Protein AF-A0A823XH02-F1 (afdb_monomer_lite)

Structure (mmCIF, N/CA/C/O backbone):
data_AF-A0A823XH02-F1
#
_entry.id   AF-A0A823XH02-F1
#
loop_
_atom_site.group_PDB
_atom_site.id
_atom_site.type_symbol
_atom_site.label_atom_id
_atom_site.label_alt_id
_atom_site.label_comp_id
_atom_site.label_asym_id
_atom_site.label_entity_id
_atom_site.label_seq_id
_atom_site.pdbx_PDB_ins_code
_atom_site.Cartn_x
_atom_site.Cartn_y
_atom_site.Cartn_z
_atom_site.occupancy
_atom_site.B_iso_or_equiv
_atom_site.auth_seq_id
_atom_site.auth_comp_id
_atom_site.auth_asym_id
_atom_site.auth_atom_id
_atom_site.pdbx_PDB_model_num
ATOM 1 N N . MET A 1 1 ? -14.300 -4.531 23.108 1.00 64.19 1 MET A N 1
ATOM 2 C CA . MET A 1 1 ? -14.793 -3.734 21.971 1.00 64.19 1 MET A CA 1
ATOM 3 C C . MET A 1 1 ? -16.308 -3.730 22.010 1.00 64.19 1 MET A C 1
ATOM 5 O O . MET A 1 1 ? -16.900 -4.798 22.133 1.00 64.19 1 MET A O 1
ATOM 9 N N . ASN A 1 2 ? -16.928 -2.555 21.998 1.00 92.38 2 ASN A N 1
ATOM 10 C CA . ASN A 1 2 ? -18.384 -2.408 22.010 1.00 92.38 2 ASN A CA 1
ATOM 11 C C . ASN A 1 2 ? -18.955 -2.700 20.603 1.00 92.38 2 ASN A C 1
ATOM 13 O O . ASN A 1 2 ? -18.366 -2.249 19.621 1.00 92.38 2 ASN A O 1
ATOM 17 N N . PRO A 1 3 ? -20.103 -3.392 20.464 1.00 88.25 3 PRO A N 1
ATOM 18 C CA . PRO A 1 3 ? -20.751 -3.613 19.168 1.00 88.25 3 PRO A CA 1
ATOM 19 C C . PRO A 1 3 ? -20.941 -2.345 18.320 1.00 88.25 3 PRO A C 1
ATOM 21 O O . PRO A 1 3 ? -20.774 -2.394 17.105 1.00 88.25 3 PRO A O 1
ATOM 24 N N . LYS A 1 4 ? -21.232 -1.193 18.940 1.00 91.25 4 LYS A N 1
ATOM 25 C CA . LYS A 1 4 ? -21.355 0.089 18.223 1.00 91.25 4 LYS A CA 1
ATOM 26 C C . LYS A 1 4 ? -20.025 0.574 17.644 1.00 91.25 4 LYS A C 1
ATOM 28 O O . LYS A 1 4 ? -20.008 1.101 16.538 1.00 91.25 4 LYS A O 1
ATOM 33 N N . GLU A 1 5 ? -18.927 0.375 18.369 1.00 89.62 5 GLU A N 1
ATOM 34 C CA . GLU A 1 5 ? -17.580 0.723 17.895 1.00 89.62 5 GLU A CA 1
ATOM 35 C C . GLU A 1 5 ? -17.178 -0.167 16.720 1.00 89.62 5 GLU A C 1
ATOM 37 O O . GLU A 1 5 ? -16.635 0.323 15.736 1.00 89.62 5 GLU A O 1
ATOM 42 N N . LEU A 1 6 ? -17.507 -1.461 16.788 1.00 86.00 6 LEU A N 1
ATOM 43 C CA . LEU A 1 6 ? -17.249 -2.402 15.700 1.00 86.00 6 LEU A CA 1
ATOM 44 C C . LEU A 1 6 ? -18.032 -2.034 14.435 1.00 86.00 6 LEU A C 1
ATOM 46 O O . LEU A 1 6 ? -17.464 -2.002 13.349 1.00 86.00 6 LEU A O 1
ATOM 50 N N . ILE A 1 7 ? -19.320 -1.712 14.574 1.00 88.38 7 ILE A N 1
ATOM 51 C CA . ILE A 1 7 ? -20.160 -1.286 13.446 1.00 88.38 7 ILE A CA 1
ATOM 52 C C . ILE A 1 7 ? -19.631 0.016 12.832 1.00 88.38 7 ILE A C 1
ATOM 54 O O . ILE A 1 7 ? -19.593 0.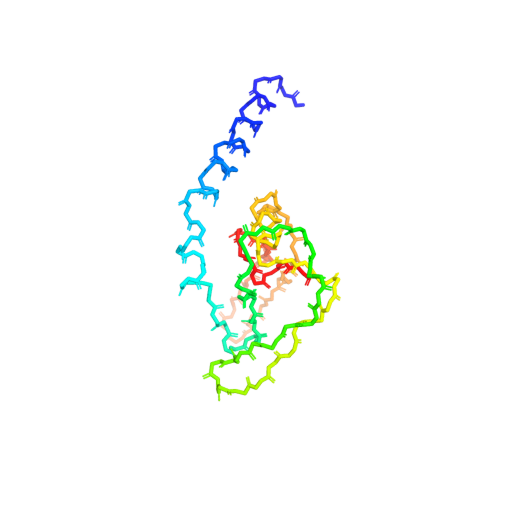131 11.609 1.00 88.38 7 ILE A O 1
ATOM 58 N N . SER A 1 8 ? -19.190 0.970 13.658 1.00 86.69 8 SER A N 1
ATOM 59 C CA . SER A 1 8 ? -18.592 2.218 13.169 1.00 86.69 8 SER A CA 1
ATOM 60 C C . SER A 1 8 ? -17.319 1.952 12.369 1.00 86.69 8 SER A C 1
ATOM 62 O O . SER A 1 8 ? -17.203 2.441 11.254 1.00 86.69 8 SER A O 1
ATOM 64 N N . GLN A 1 9 ? -16.412 1.115 12.883 1.00 82.19 9 GLN A N 1
ATOM 65 C CA . GLN A 1 9 ? -15.182 0.765 12.167 1.00 82.19 9 GLN A CA 1
ATOM 66 C C . GLN A 1 9 ? -15.459 0.075 10.829 1.00 82.19 9 GLN A C 1
ATOM 68 O O . GLN A 1 9 ? -14.831 0.400 9.828 1.00 82.19 9 GLN A O 1
ATOM 73 N N . ILE A 1 10 ? -16.415 -0.858 10.789 1.00 84.25 10 ILE A N 1
ATOM 74 C CA . ILE A 1 10 ? -16.791 -1.543 9.544 1.00 84.25 10 ILE A CA 1
ATOM 75 C C . ILE A 1 10 ? -17.353 -0.548 8.523 1.00 84.25 10 ILE A C 1
ATOM 77 O O . ILE A 1 10 ? -17.034 -0.648 7.339 1.00 84.25 10 ILE A O 1
ATOM 81 N N . LYS A 1 11 ? -18.169 0.413 8.969 1.00 84.38 11 LYS A N 1
ATOM 82 C CA . LYS A 1 11 ? -18.717 1.452 8.096 1.00 84.38 11 LYS A CA 1
ATOM 83 C C . LYS A 1 11 ? -17.620 2.373 7.561 1.00 84.38 11 LYS A C 1
ATOM 85 O O . LYS A 1 11 ? -17.572 2.591 6.357 1.00 84.38 11 LYS A O 1
ATOM 90 N N . ASP A 1 12 ? -16.709 2.823 8.421 1.00 80.69 12 ASP A N 1
ATOM 91 C CA . ASP A 1 12 ? -15.565 3.641 8.006 1.00 80.69 12 ASP A CA 1
ATOM 92 C C . ASP A 1 12 ? -14.716 2.900 6.962 1.00 80.69 12 ASP A C 1
ATOM 94 O O . ASP A 1 12 ? -14.318 3.483 5.958 1.00 80.69 12 ASP A O 1
ATOM 98 N N . TYR A 1 13 ? -14.499 1.590 7.130 1.00 76.00 13 TYR A N 1
ATOM 99 C CA . TYR A 1 13 ? -13.800 0.780 6.129 1.00 76.00 13 TYR A CA 1
ATOM 100 C C . TYR A 1 13 ? -14.552 0.662 4.802 1.00 76.00 13 TYR A C 1
ATOM 102 O O . TYR A 1 13 ? -13.913 0.676 3.749 1.00 76.00 13 TYR A O 1
ATOM 110 N N . ALA A 1 14 ? -15.880 0.555 4.830 1.00 75.44 14 ALA A N 1
ATOM 111 C CA . ALA A 1 14 ? -16.692 0.522 3.618 1.00 75.44 14 ALA A CA 1
ATOM 112 C C . ALA A 1 14 ? -16.644 1.867 2.874 1.00 75.44 14 ALA A C 1
ATOM 114 O O . ALA A 1 14 ? -16.376 1.881 1.674 1.00 75.44 14 ALA A O 1
ATOM 115 N N . ASP A 1 15 ? -16.801 2.982 3.589 1.00 71.50 15 ASP A N 1
ATOM 116 C CA . ASP A 1 15 ? -16.758 4.334 3.019 1.00 71.50 15 ASP A CA 1
ATOM 117 C C . ASP A 1 15 ? -15.357 4.651 2.449 1.00 71.50 15 ASP A C 1
ATOM 119 O O . ASP A 1 15 ? -15.227 5.230 1.368 1.00 71.50 15 ASP A O 1
ATOM 123 N N . ILE A 1 16 ? -14.288 4.198 3.119 1.00 70.31 16 ILE A N 1
ATOM 124 C CA . ILE A 1 16 ? -12.907 4.296 2.620 1.00 70.31 16 ILE A CA 1
ATOM 125 C C . ILE A 1 16 ? -12.711 3.454 1.356 1.00 70.31 16 ILE A C 1
ATOM 127 O O . ILE A 1 16 ? -12.044 3.912 0.424 1.00 70.31 16 ILE A O 1
ATOM 131 N N . ALA A 1 17 ? -13.250 2.234 1.306 1.00 68.00 17 ALA A N 1
ATOM 132 C CA . ALA A 1 17 ? -13.139 1.377 0.129 1.00 68.00 17 ALA A CA 1
ATOM 133 C C . ALA A 1 17 ? -13.842 2.003 -1.085 1.00 68.00 17 ALA A C 1
ATOM 135 O O . ALA A 1 17 ? -13.268 2.026 -2.175 1.00 68.00 17 ALA A O 1
ATOM 136 N N . ASP A 1 18 ? -15.028 2.574 -0.872 1.00 64.81 18 ASP A N 1
ATOM 137 C CA . ASP A 1 18 ? -15.832 3.226 -1.908 1.00 64.81 18 ASP A CA 1
ATOM 138 C C . ASP A 1 18 ? -15.147 4.506 -2.427 1.00 64.81 18 ASP A C 1
ATOM 140 O O . ASP A 1 18 ? -14.961 4.686 -3.634 1.00 64.81 18 ASP A O 1
ATOM 144 N N . ALA A 1 19 ? -14.633 5.349 -1.521 1.00 63.47 19 ALA A N 1
ATOM 145 C CA . ALA A 1 19 ? -13.869 6.549 -1.876 1.00 63.47 19 ALA A CA 1
ATOM 146 C C . ALA A 1 19 ? -12.541 6.224 -2.582 1.00 63.47 19 ALA A C 1
ATOM 148 O O . ALA A 1 19 ? -12.157 6.902 -3.541 1.00 63.47 19 ALA A O 1
ATOM 149 N N . SER A 1 20 ? -11.849 5.166 -2.144 1.00 60.03 20 SER A N 1
ATOM 150 C CA . SER A 1 20 ? -10.627 4.686 -2.798 1.00 60.03 20 SER A CA 1
ATOM 151 C C . SER A 1 20 ? -10.926 4.246 -4.227 1.00 60.03 20 SER A C 1
ATOM 153 O O . SER A 1 20 ? -10.170 4.585 -5.129 1.00 60.03 20 SER A O 1
ATOM 155 N N . TYR A 1 21 ? -12.056 3.578 -4.468 1.00 59.66 21 TYR A N 1
ATOM 156 C CA . TYR A 1 21 ? -12.487 3.205 -5.817 1.00 59.66 21 TYR A CA 1
ATOM 157 C C . TYR A 1 21 ? -12.786 4.429 -6.704 1.00 59.66 21 TYR A C 1
ATOM 159 O O . TYR A 1 21 ? -12.465 4.416 -7.893 1.00 59.66 21 TYR A O 1
ATOM 167 N N . ALA A 1 22 ? -13.346 5.501 -6.129 1.00 54.16 22 ALA A N 1
ATOM 168 C CA . ALA A 1 22 ? -13.769 6.704 -6.850 1.00 54.16 22 ALA A CA 1
ATOM 169 C C . ALA A 1 22 ? -12.637 7.707 -7.176 1.00 54.16 22 ALA A C 1
ATOM 171 O O . ALA A 1 22 ? -12.743 8.439 -8.159 1.00 54.16 22 ALA A O 1
ATOM 172 N N . MET A 1 23 ? -11.550 7.757 -6.393 1.00 51.69 23 MET A N 1
ATOM 173 C CA . MET A 1 23 ? -10.475 8.765 -6.534 1.00 51.69 23 MET A CA 1
ATOM 174 C C . MET A 1 23 ? -9.132 8.228 -7.073 1.00 51.69 23 MET A C 1
ATOM 176 O O . MET A 1 23 ? -8.149 8.969 -7.139 1.00 51.69 23 MET A O 1
ATOM 180 N N . LEU A 1 24 ? -9.055 6.966 -7.508 1.00 52.69 24 LEU A N 1
ATOM 181 C CA . LEU A 1 24 ? -7.799 6.326 -7.950 1.00 52.69 24 LEU A CA 1
ATOM 182 C C . LEU A 1 24 ? -7.119 6.969 -9.172 1.00 52.69 24 LEU A C 1
ATOM 184 O O . LEU A 1 24 ? -5.909 6.812 -9.334 1.00 52.69 24 LEU A O 1
ATOM 188 N N . GLN A 1 25 ? -7.848 7.721 -10.004 1.00 46.88 25 GLN A N 1
ATOM 189 C CA . GLN A 1 25 ? -7.232 8.500 -11.088 1.00 46.88 25 GLN A CA 1
ATOM 190 C C . GLN A 1 25 ? -6.285 9.584 -10.543 1.00 46.88 25 GLN A C 1
ATOM 192 O O . GLN A 1 25 ? -5.202 9.772 -11.087 1.00 46.88 25 GLN A O 1
ATOM 197 N N . TYR A 1 26 ? -6.614 10.212 -9.410 1.00 46.84 26 TYR A N 1
ATOM 198 C CA . TYR A 1 26 ? -5.754 11.218 -8.779 1.00 46.84 26 TYR A CA 1
ATOM 199 C C . TYR A 1 26 ? -4.556 10.608 -8.051 1.00 46.84 26 TYR A C 1
ATOM 201 O O . TYR A 1 26 ? -3.509 11.243 -7.983 1.00 46.84 26 TYR A O 1
ATOM 209 N N . VAL A 1 27 ? -4.675 9.371 -7.555 1.00 51.28 27 VAL A N 1
ATOM 210 C CA . VAL A 1 27 ? -3.539 8.597 -7.024 1.00 51.28 27 VAL A CA 1
ATOM 211 C C . VAL A 1 27 ? -2.533 8.324 -8.150 1.00 51.28 27 VAL A C 1
ATOM 213 O O . VAL A 1 27 ? -1.337 8.498 -7.968 1.00 51.28 27 VAL A O 1
ATOM 216 N N . TRP A 1 28 ? -2.989 7.980 -9.354 1.00 49.19 28 TRP A N 1
ATOM 217 C CA . TRP A 1 28 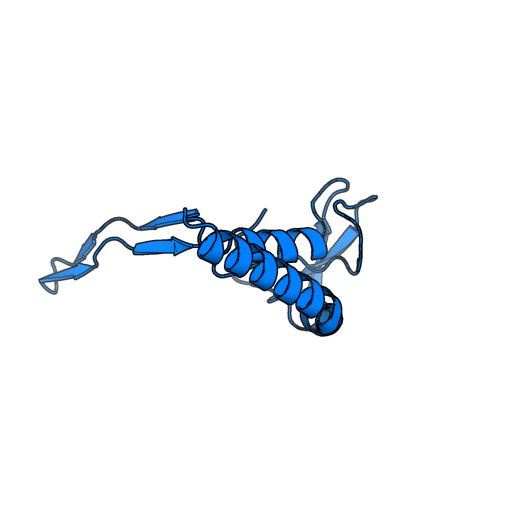? -2.102 7.769 -10.504 1.00 49.19 28 TRP A CA 1
ATOM 218 C C . TRP A 1 28 ? -1.312 9.026 -10.914 1.00 49.19 28 TRP A C 1
ATOM 220 O O . TRP A 1 28 ? -0.141 8.909 -11.274 1.00 49.19 28 TRP A O 1
ATOM 230 N N . GLU A 1 29 ? -1.925 10.211 -10.821 1.00 46.19 29 GLU A N 1
ATOM 231 C CA . GLU A 1 29 ? -1.285 11.494 -11.159 1.00 46.19 29 GLU A CA 1
ATOM 232 C C . GLU A 1 29 ? -0.450 12.092 -10.012 1.00 46.19 29 GLU A C 1
ATOM 234 O O . GLU A 1 29 ? 0.497 12.827 -10.283 1.00 46.19 29 GLU A O 1
ATOM 239 N N . ASN A 1 30 ? -0.767 11.768 -8.749 1.00 42.62 30 ASN A N 1
ATOM 240 C CA . ASN A 1 30 ? -0.184 12.401 -7.555 1.00 42.62 30 ASN A CA 1
ATOM 241 C C . ASN A 1 30 ? 0.493 11.436 -6.567 1.00 42.62 30 ASN A C 1
ATOM 243 O O . ASN A 1 30 ? 0.827 11.871 -5.466 1.00 42.62 30 ASN A O 1
ATOM 247 N N . ILE A 1 31 ? 0.703 10.147 -6.885 1.00 54.22 31 ILE A N 1
ATOM 248 C CA . ILE A 1 31 ? 1.630 9.328 -6.085 1.00 54.22 31 ILE A CA 1
ATOM 249 C C . ILE A 1 31 ? 2.958 10.077 -6.067 1.00 54.22 31 ILE A C 1
ATOM 251 O O . ILE A 1 31 ? 3.605 10.218 -7.107 1.00 54.22 31 ILE A O 1
ATOM 255 N N . GLU A 1 32 ? 3.326 10.564 -4.883 1.00 50.06 32 GLU A N 1
ATOM 256 C CA . GLU A 1 32 ? 4.568 11.279 -4.657 1.00 50.06 32 GLU A CA 1
ATOM 257 C C . GLU A 1 32 ? 5.716 10.403 -5.158 1.00 50.06 32 GLU A C 1
ATOM 259 O O . GLU A 1 32 ? 6.022 9.343 -4.603 1.00 50.06 32 GLU A O 1
ATOM 264 N N . GLN A 1 33 ? 6.337 10.826 -6.258 1.00 53.81 33 GLN A N 1
ATOM 265 C CA . GLN A 1 33 ? 7.679 10.380 -6.579 1.00 53.81 33 GLN A CA 1
ATOM 266 C C . GLN A 1 33 ? 8.593 10.987 -5.513 1.00 53.81 33 GLN A C 1
ATOM 268 O O . GLN A 1 33 ? 9.107 12.091 -5.683 1.00 53.81 33 GLN A O 1
ATOM 273 N N . ASP A 1 34 ? 8.763 10.291 -4.390 1.00 54.69 34 ASP A N 1
ATOM 274 C CA . ASP A 1 34 ? 9.730 10.698 -3.377 1.00 54.69 34 ASP A CA 1
ATOM 275 C C . ASP A 1 34 ? 11.141 10.386 -3.898 1.00 54.69 34 ASP A C 1
ATOM 277 O O . ASP A 1 34 ? 11.674 9.278 -3.762 1.00 54.69 34 ASP A O 1
ATOM 281 N N . GLU A 1 35 ? 11.731 11.396 -4.541 1.00 54.38 35 GLU A N 1
ATOM 282 C CA . GLU A 1 35 ? 13.092 11.389 -5.081 1.00 54.38 35 GLU A CA 1
ATOM 283 C C . GLU A 1 35 ? 14.151 11.106 -4.017 1.00 54.38 35 GLU A C 1
ATOM 285 O O . GLU A 1 35 ? 15.206 10.543 -4.323 1.00 54.38 35 GLU A O 1
ATOM 290 N N . LYS A 1 36 ? 13.889 11.508 -2.769 1.00 51.50 36 LYS A N 1
ATOM 291 C CA . LYS A 1 36 ? 14.853 11.417 -1.674 1.00 51.50 36 LYS A CA 1
ATOM 292 C C . LYS A 1 36 ? 14.945 9.991 -1.141 1.00 51.50 36 LYS A C 1
ATOM 294 O O . LYS A 1 36 ? 16.031 9.566 -0.751 1.00 51.50 36 LYS A O 1
ATOM 299 N N . ASN A 1 37 ? 13.835 9.253 -1.182 1.00 54.84 37 ASN A N 1
ATOM 300 C CA . ASN A 1 37 ? 13.739 7.881 -0.683 1.00 54.84 37 ASN A CA 1
ATOM 301 C C . ASN A 1 37 ? 13.619 6.809 -1.790 1.00 54.84 37 ASN A C 1
ATOM 303 O O . ASN A 1 37 ? 13.465 5.631 -1.473 1.00 54.84 37 ASN A O 1
ATOM 307 N N . ASN A 1 38 ? 13.738 7.175 -3.076 1.00 56.19 38 ASN A N 1
ATOM 308 C CA . ASN A 1 38 ? 13.629 6.267 -4.234 1.00 56.19 38 ASN A CA 1
ATOM 309 C C . ASN A 1 38 ? 12.294 5.502 -4.314 1.00 56.19 38 ASN A C 1
ATOM 311 O O . ASN A 1 38 ? 12.257 4.310 -4.633 1.00 56.19 38 ASN A O 1
ATOM 315 N N . ILE A 1 39 ? 11.182 6.180 -4.041 1.00 56.59 39 ILE A N 1
ATOM 316 C CA . ILE A 1 39 ? 9.869 5.535 -3.991 1.00 56.59 39 ILE A CA 1
ATOM 317 C C . ILE A 1 39 ? 9.146 5.748 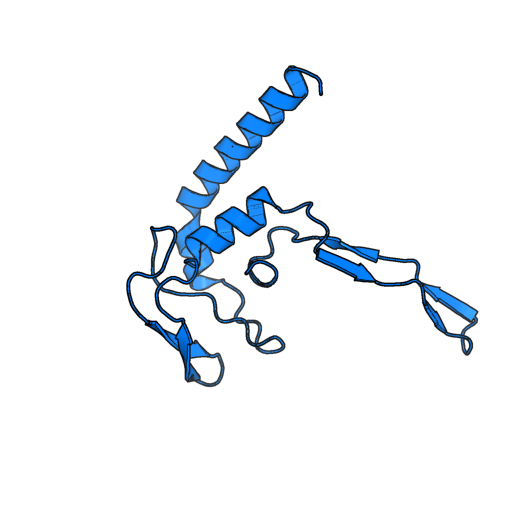-5.323 1.00 56.59 39 ILE A C 1
ATOM 319 O O . ILE A 1 39 ? 8.677 6.837 -5.638 1.00 56.59 39 ILE A O 1
ATOM 323 N N . TYR A 1 40 ? 9.051 4.674 -6.112 1.00 61.19 40 TYR A N 1
ATOM 324 C CA . TYR A 1 40 ? 8.431 4.663 -7.442 1.00 61.19 40 TYR A CA 1
ATOM 325 C C . TYR A 1 40 ? 7.342 3.595 -7.480 1.00 61.19 40 TYR A C 1
ATOM 327 O O . TYR A 1 40 ? 7.603 2.427 -7.765 1.00 61.19 40 TYR A O 1
ATOM 335 N N . LYS A 1 41 ? 6.116 3.973 -7.106 1.00 60.09 41 LYS A N 1
ATOM 336 C CA . LYS A 1 41 ? 5.030 3.000 -6.900 1.00 60.09 41 LYS A CA 1
ATOM 337 C C . LYS A 1 41 ? 3.993 2.949 -8.018 1.00 60.09 41 LYS A C 1
ATOM 339 O O . LYS A 1 41 ? 3.217 2.002 -8.033 1.00 60.09 41 LYS A O 1
ATOM 344 N N . ALA A 1 42 ? 4.009 3.872 -8.981 1.00 60.78 42 ALA A N 1
ATOM 345 C CA . ALA A 1 42 ? 3.004 3.943 -10.044 1.00 60.78 42 ALA A CA 1
ATOM 346 C C . ALA A 1 42 ? 3.186 2.848 -11.117 1.00 60.78 42 ALA A C 1
ATOM 348 O O . ALA A 1 42 ? 4.046 2.950 -11.990 1.00 60.78 42 ALA A O 1
ATOM 349 N N . ASP A 1 43 ? 2.345 1.811 -11.087 1.00 56.66 43 ASP A N 1
ATOM 350 C CA . ASP A 1 43 ? 2.397 0.658 -12.003 1.00 56.66 43 ASP A CA 1
ATOM 351 C C . ASP A 1 43 ? 1.390 0.664 -13.150 1.00 56.66 43 ASP A C 1
ATOM 353 O O . ASP A 1 43 ? 1.390 -0.254 -13.969 1.00 56.66 43 ASP A O 1
ATOM 357 N N . LYS A 1 44 ? 0.588 1.731 -13.263 1.00 62.22 44 LYS A N 1
ATOM 358 C CA . LYS A 1 44 ? -0.471 1.891 -14.277 1.00 62.22 44 LYS A CA 1
ATOM 359 C C . LYS A 1 44 ? -1.524 0.772 -14.252 1.00 62.22 44 LYS A C 1
ATOM 361 O O . LYS A 1 44 ? -2.280 0.634 -15.211 1.00 62.22 44 LYS A O 1
ATOM 366 N N . LEU A 1 45 ? -1.586 -0.014 -13.178 1.00 58.84 45 LEU A N 1
ATOM 367 C CA . LEU A 1 45 ? -2.619 -1.018 -12.974 1.00 58.84 45 LEU A CA 1
ATOM 368 C C . LEU A 1 45 ? -3.689 -0.445 -12.049 1.00 58.84 45 LEU A C 1
ATOM 370 O O . LEU A 1 45 ? -3.390 0.067 -10.974 1.00 58.84 45 LEU A O 1
ATOM 374 N N . THR A 1 46 ? -4.946 -0.539 -12.470 1.00 54.66 46 THR A N 1
ATOM 375 C CA . THR A 1 46 ? -6.104 -0.062 -11.698 1.00 54.66 46 THR A CA 1
ATOM 376 C C . THR A 1 46 ? -6.773 -1.173 -10.889 1.00 54.66 46 THR A C 1
ATOM 378 O O . THR A 1 46 ? -7.756 -0.923 -10.200 1.00 54.66 46 THR A O 1
ATOM 381 N N . PHE A 1 47 ? -6.263 -2.406 -10.978 1.00 55.78 47 PHE A N 1
ATOM 382 C CA . PHE A 1 47 ? -6.833 -3.578 -10.322 1.00 55.78 47 PHE A CA 1
ATOM 383 C C . PHE A 1 47 ? -5.806 -4.706 -10.158 1.00 55.78 47 PHE A C 1
ATOM 385 O O . PHE A 1 47 ? -4.828 -4.803 -10.904 1.00 55.78 47 PHE A O 1
ATOM 392 N N . GLY A 1 48 ? -6.085 -5.601 -9.208 1.00 66.69 48 GLY A N 1
ATOM 393 C CA . GLY A 1 48 ? -5.258 -6.763 -8.885 1.00 66.69 48 GLY A CA 1
ATOM 394 C C . GLY A 1 48 ? -4.377 -6.530 -7.660 1.00 66.69 48 GLY A C 1
ATOM 395 O O . GLY A 1 48 ? -3.947 -5.413 -7.392 1.00 66.69 48 GLY A O 1
ATOM 396 N N . ASP A 1 49 ? -4.121 -7.592 -6.906 1.00 74.06 49 ASP A N 1
ATOM 397 C CA . ASP A 1 49 ? -3.273 -7.595 -5.713 1.00 74.06 49 ASP A CA 1
ATOM 398 C C . ASP A 1 49 ? -1.782 -7.613 -6.075 1.00 74.06 49 ASP A C 1
ATOM 400 O O . ASP A 1 49 ? -0.982 -6.921 -5.446 1.00 74.06 49 ASP A O 1
ATOM 404 N N . LYS A 1 50 ? -1.413 -8.349 -7.133 1.00 83.88 50 LYS A N 1
ATOM 405 C CA . LYS A 1 50 ? -0.021 -8.537 -7.561 1.00 83.88 50 LYS A CA 1
ATOM 406 C C . LYS A 1 50 ? 0.222 -8.269 -9.040 1.00 83.88 50 LYS A C 1
ATOM 408 O O . LYS A 1 50 ? -0.623 -8.524 -9.900 1.00 83.88 50 LYS A O 1
ATOM 413 N N . LEU A 1 51 ? 1.446 -7.844 -9.350 1.00 82.19 51 LEU A N 1
ATOM 414 C CA . LEU A 1 51 ? 1.939 -7.741 -10.721 1.00 82.19 51 LEU A CA 1
ATOM 415 C C . LEU A 1 51 ? 2.004 -9.116 -11.394 1.00 82.19 51 LEU A C 1
ATOM 417 O O . LEU A 1 51 ? 2.659 -10.036 -10.903 1.00 82.19 51 LEU A O 1
ATOM 421 N N . LYS A 1 52 ? 1.383 -9.243 -12.570 1.00 84.25 52 LYS A N 1
ATOM 422 C CA . LYS A 1 52 ? 1.418 -10.477 -13.380 1.00 84.25 52 LYS A CA 1
ATOM 423 C C . LYS A 1 52 ? 2.701 -10.631 -14.202 1.00 84.25 52 LYS A C 1
ATOM 425 O O . LYS A 1 52 ? 3.033 -11.744 -14.613 1.00 84.25 52 LYS A O 1
ATOM 430 N N . GLN A 1 53 ? 3.419 -9.536 -14.410 1.00 83.88 53 GLN A N 1
ATOM 431 C CA . GLN A 1 53 ? 4.668 -9.454 -15.159 1.00 83.88 53 GLN A CA 1
ATOM 432 C C . GLN A 1 53 ? 5.517 -8.300 -14.628 1.00 83.88 53 GLN A C 1
ATOM 434 O O . GLN A 1 53 ? 4.994 -7.425 -13.936 1.00 83.88 53 GLN A O 1
ATOM 439 N N . ASP A 1 54 ? 6.799 -8.300 -14.974 1.00 85.88 54 ASP A N 1
ATOM 440 C CA . ASP A 1 54 ? 7.686 -7.178 -14.695 1.00 85.88 54 ASP A CA 1
ATOM 441 C C . ASP A 1 54 ? 7.199 -5.941 -15.446 1.00 85.88 54 ASP A C 1
ATOM 443 O O . ASP A 1 54 ? 6.748 -6.018 -16.595 1.00 85.88 54 ASP A O 1
ATOM 447 N N . ILE A 1 55 ? 7.308 -4.788 -14.799 1.00 81.00 55 ILE A N 1
ATOM 448 C CA . ILE A 1 55 ? 6.980 -3.508 -15.415 1.00 81.00 55 ILE A CA 1
ATOM 449 C C . ILE A 1 55 ? 8.161 -2.561 -15.296 1.00 81.00 55 ILE A C 1
ATOM 451 O O . ILE A 1 55 ? 8.845 -2.505 -14.273 1.00 81.00 55 ILE A O 1
ATOM 455 N N . VAL A 1 56 ? 8.383 -1.799 -16.361 1.00 81.50 56 VAL A N 1
ATOM 456 C CA . VAL A 1 56 ? 9.411 -0.766 -16.404 1.00 81.50 56 VAL A CA 1
ATO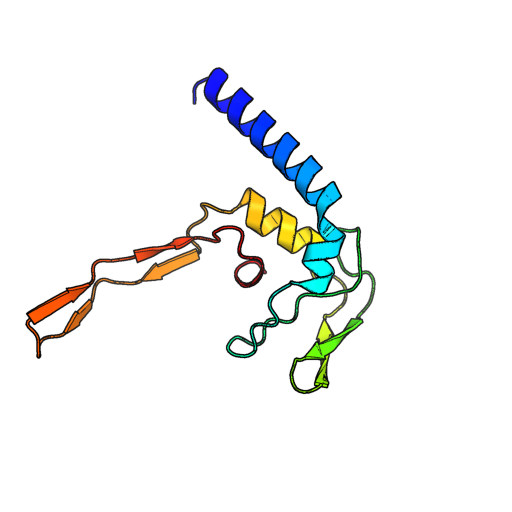M 457 C C . VAL A 1 56 ? 8.751 0.575 -16.127 1.00 81.50 56 VAL A C 1
ATOM 459 O O . VAL A 1 56 ? 7.864 1.021 -16.857 1.00 81.50 56 VAL A O 1
ATOM 462 N N . MET A 1 57 ? 9.195 1.213 -15.057 1.00 74.56 57 MET A N 1
ATOM 463 C CA . MET A 1 57 ? 8.831 2.563 -14.662 1.00 74.56 57 MET A CA 1
ATOM 464 C C . MET A 1 57 ? 9.988 3.504 -14.956 1.00 74.56 57 MET A C 1
ATOM 466 O O . MET A 1 57 ? 11.134 3.074 -15.058 1.00 74.56 57 MET A O 1
ATOM 470 N N . LYS A 1 58 ? 9.700 4.800 -15.043 1.00 71.19 58 LYS A N 1
ATOM 471 C CA . LYS A 1 58 ? 10.742 5.823 -15.004 1.00 71.19 58 LYS A CA 1
ATOM 472 C C . LYS A 1 58 ? 10.744 6.483 -13.638 1.00 71.19 58 LYS A C 1
ATOM 474 O O . LYS A 1 58 ? 9.676 6.846 -13.143 1.00 71.19 58 LYS A O 1
ATOM 479 N N . ASN A 1 59 ? 11.924 6.655 -13.057 1.00 69.81 59 ASN A N 1
ATOM 480 C CA . ASN A 1 59 ? 12.069 7.558 -11.924 1.00 69.81 59 ASN A CA 1
ATOM 481 C C . ASN A 1 59 ? 11.995 9.024 -12.358 1.00 69.81 59 ASN A C 1
ATOM 483 O O . ASN A 1 59 ? 11.946 9.341 -13.550 1.00 69.81 59 ASN A O 1
ATOM 487 N N . SER A 1 60 ? 12.032 9.931 -11.388 1.00 64.31 60 SER A N 1
ATOM 488 C CA . SER A 1 60 ? 12.052 11.378 -11.617 1.00 64.31 60 SER A CA 1
ATOM 489 C C . SER A 1 60 ? 13.286 11.833 -12.407 1.00 64.31 60 SER A C 1
ATOM 491 O O . SER A 1 60 ? 13.221 12.782 -13.185 1.00 64.31 60 SER A O 1
ATOM 493 N N . LYS A 1 61 ? 14.394 11.081 -12.322 1.00 75.25 61 LYS A N 1
ATOM 494 C CA . LYS A 1 61 ? 15.609 11.265 -13.139 1.00 75.25 61 LYS A CA 1
ATOM 495 C C . LYS A 1 61 ? 15.497 10.675 -14.554 1.00 75.25 61 LYS A C 1
ATOM 497 O O . LYS A 1 61 ? 16.450 10.740 -15.324 1.00 75.25 61 LYS A O 1
ATOM 502 N N . ARG A 1 62 ? 14.325 10.143 -14.926 1.00 75.44 62 ARG A N 1
ATOM 503 C CA . ARG A 1 62 ? 14.008 9.481 -16.207 1.00 75.44 62 ARG A CA 1
ATOM 504 C C . ARG A 1 62 ? 14.786 8.189 -16.484 1.00 75.44 62 ARG A C 1
ATOM 506 O O . ARG A 1 62 ? 14.766 7.708 -17.618 1.00 75.44 62 ARG A O 1
ATOM 513 N N . GLU A 1 63 ? 15.416 7.614 -15.471 1.00 78.75 63 GLU A N 1
ATOM 514 C CA . GLU A 1 63 ? 16.064 6.306 -15.516 1.00 78.75 63 GLU A CA 1
ATOM 515 C C . GLU A 1 63 ? 15.017 5.198 -15.377 1.00 78.75 63 GLU A C 1
ATOM 517 O O . GLU A 1 63 ? 13.998 5.356 -14.699 1.00 78.75 63 GLU A O 1
ATOM 522 N N . ASN A 1 64 ? 15.272 4.065 -16.026 1.00 81.62 64 ASN A N 1
ATOM 523 C CA . ASN A 1 64 ? 14.369 2.924 -15.991 1.00 81.62 64 ASN A CA 1
ATOM 524 C C . ASN A 1 64 ? 14.549 2.138 -14.685 1.00 81.62 64 ASN A C 1
ATOM 526 O O . ASN A 1 64 ? 15.652 1.701 -14.367 1.00 81.62 64 ASN A O 1
ATOM 530 N N . ILE A 1 65 ? 13.448 1.900 -13.979 1.00 81.75 65 ILE A N 1
ATOM 531 C CA . ILE A 1 65 ? 13.374 1.052 -12.788 1.00 81.75 65 ILE A CA 1
ATOM 532 C C . ILE A 1 65 ? 12.411 -0.089 -13.074 1.00 81.75 65 ILE A C 1
ATOM 534 O O . ILE A 1 65 ? 11.339 0.119 -13.640 1.00 81.75 65 ILE A O 1
ATOM 538 N N . VAL A 1 66 ? 12.789 -1.301 -12.679 1.00 84.31 66 VAL A N 1
ATOM 539 C CA . VAL A 1 66 ? 11.949 -2.487 -12.843 1.00 84.31 66 VAL A CA 1
ATOM 540 C C . VAL A 1 66 ? 11.227 -2.773 -11.535 1.00 84.31 66 VAL A C 1
ATOM 542 O O . VAL A 1 66 ? 11.869 -2.990 -10.508 1.00 84.31 66 VAL A O 1
ATOM 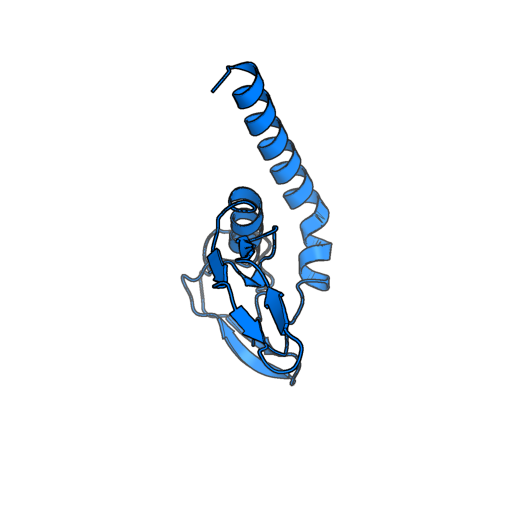545 N N . LYS A 1 67 ? 9.894 -2.815 -11.578 1.00 82.31 67 LYS A N 1
ATOM 546 C CA . LYS A 1 67 ? 9.086 -3.384 -10.496 1.00 82.31 67 LYS A CA 1
ATOM 547 C C . LYS A 1 67 ? 8.786 -4.846 -10.865 1.00 82.31 67 LYS A C 1
ATOM 549 O O . LYS A 1 67 ? 8.140 -5.081 -11.891 1.00 82.31 67 LYS A O 1
ATOM 554 N N . PRO A 1 68 ? 9.298 -5.825 -10.097 1.00 86.06 68 PRO A N 1
ATOM 555 C CA . PRO A 1 68 ? 9.267 -7.221 -10.508 1.00 86.06 68 PRO A CA 1
ATOM 556 C C . PRO A 1 68 ? 7.870 -7.826 -10.367 1.00 86.06 68 PRO A C 1
ATOM 558 O O . PRO A 1 68 ? 7.069 -7.425 -9.515 1.00 86.06 68 PRO A O 1
ATOM 561 N N . LYS A 1 69 ? 7.594 -8.841 -11.183 1.00 87.50 69 LYS A N 1
ATOM 562 C CA . LYS A 1 69 ? 6.417 -9.702 -11.102 1.00 87.50 69 LYS A CA 1
ATOM 563 C C . LYS A 1 69 ? 6.219 -10.196 -9.669 1.00 87.50 69 LYS A C 1
ATOM 565 O O . LYS A 1 69 ? 7.174 -10.444 -8.940 1.00 87.50 69 LYS A O 1
ATOM 570 N N . ASN A 1 70 ? 4.958 -10.406 -9.297 1.00 86.31 70 ASN A N 1
ATOM 571 C CA . ASN A 1 70 ? 4.533 -10.907 -7.990 1.00 86.31 70 ASN A CA 1
ATOM 572 C C . ASN A 1 70 ? 4.726 -9.917 -6.823 1.00 86.31 70 ASN A C 1
ATOM 574 O O . ASN A 1 70 ? 4.505 -10.297 -5.675 1.00 86.31 70 ASN A O 1
ATOM 578 N N . THR A 1 71 ? 5.094 -8.660 -7.097 1.00 84.12 71 THR A N 1
ATOM 579 C CA . THR A 1 71 ? 5.031 -7.570 -6.109 1.00 84.12 71 THR A CA 1
ATOM 580 C C . THR A 1 71 ? 3.637 -6.964 -6.038 1.00 84.12 71 THR A C 1
ATOM 582 O O . THR A 1 71 ? 2.875 -7.031 -7.007 1.00 84.12 71 THR A O 1
ATOM 585 N N . ASN A 1 72 ? 3.309 -6.369 -4.890 1.00 82.94 72 ASN A N 1
ATOM 586 C CA . ASN A 1 72 ? 2.017 -5.726 -4.673 1.00 82.94 72 ASN A CA 1
ATOM 587 C C . ASN A 1 72 ? 1.810 -4.576 -5.657 1.00 82.94 72 ASN A C 1
ATOM 589 O O . ASN A 1 72 ? 2.728 -3.788 -5.913 1.00 82.94 72 ASN A O 1
ATOM 593 N N . THR A 1 73 ? 0.605 -4.464 -6.206 1.00 79.44 73 THR A N 1
ATOM 594 C CA . THR A 1 73 ? 0.256 -3.329 -7.064 1.00 79.44 73 THR A CA 1
ATOM 595 C C . THR A 1 73 ? 0.217 -2.021 -6.265 1.00 79.44 73 THR A C 1
ATOM 597 O O . THR A 1 73 ? 0.081 -2.028 -5.042 1.00 79.44 73 THR A O 1
ATOM 600 N N . ALA A 1 74 ? 0.309 -0.880 -6.948 1.00 75.62 74 ALA A N 1
ATOM 601 C CA . ALA A 1 74 ? 0.087 0.442 -6.365 1.00 75.62 74 ALA A CA 1
ATOM 602 C C . ALA A 1 74 ? -1.270 0.496 -5.653 1.00 75.62 74 ALA A C 1
ATOM 604 O O . ALA A 1 74 ? -1.378 1.016 -4.546 1.00 75.62 74 ALA A O 1
ATOM 605 N N . TYR A 1 75 ? -2.276 -0.120 -6.277 1.00 73.69 75 TYR A N 1
ATOM 606 C CA . TYR A 1 75 ? -3.619 -0.298 -5.741 1.00 73.69 75 TYR A CA 1
ATOM 607 C C . TYR A 1 75 ? -3.620 -1.073 -4.414 1.00 73.69 75 TYR A C 1
ATOM 609 O O . TYR A 1 75 ? -4.161 -0.594 -3.419 1.00 73.69 75 TYR A O 1
ATOM 617 N N . ALA A 1 76 ? -2.959 -2.232 -4.365 1.00 78.44 76 ALA A N 1
ATOM 618 C CA . ALA A 1 76 ? -2.856 -3.032 -3.147 1.00 78.44 76 ALA A CA 1
ATOM 619 C C . ALA A 1 76 ? -2.101 -2.292 -2.030 1.00 78.44 76 ALA A C 1
ATOM 621 O O . ALA A 1 76 ? -2.523 -2.331 -0.876 1.00 78.44 76 ALA A O 1
ATOM 622 N N . CYS A 1 77 ? -1.031 -1.563 -2.368 1.00 78.94 77 CYS A N 1
ATOM 623 C CA . CYS A 1 77 ? -0.305 -0.713 -1.422 1.00 78.94 77 CYS A CA 1
ATOM 624 C C . CYS A 1 77 ? -1.179 0.432 -0.882 1.00 78.94 77 CYS A C 1
ATOM 626 O O . CYS A 1 77 ? -1.174 0.683 0.319 1.00 78.94 77 CYS A O 1
ATOM 628 N N . ALA A 1 78 ? -1.966 1.100 -1.728 1.00 74.19 78 ALA A N 1
ATOM 629 C CA . ALA A 1 78 ? -2.866 2.171 -1.297 1.00 74.19 78 ALA A CA 1
ATOM 630 C C . ALA A 1 78 ? -3.911 1.681 -0.289 1.00 74.19 78 ALA A C 1
ATOM 632 O O . ALA A 1 78 ? -4.123 2.309 0.748 1.00 74.19 78 ALA A O 1
ATOM 633 N N . ILE A 1 79 ? -4.503 0.517 -0.558 1.00 75.44 79 ILE A N 1
ATOM 634 C CA . ILE A 1 79 ? -5.423 -0.148 0.366 1.00 75.44 79 ILE A CA 1
ATOM 635 C C . ILE A 1 79 ? -4.701 -0.495 1.671 1.00 75.44 79 ILE A C 1
ATOM 637 O O . ILE A 1 79 ? -5.181 -0.151 2.748 1.00 75.44 79 ILE A O 1
ATOM 641 N N . GLN A 1 80 ? -3.524 -1.117 1.597 1.00 80.12 80 GLN A N 1
ATOM 642 C CA . GLN A 1 80 ? -2.762 -1.495 2.785 1.00 80.12 80 GLN A CA 1
ATOM 643 C C . GLN A 1 80 ? -2.441 -0.289 3.680 1.00 80.12 80 GLN A C 1
ATOM 645 O O . GLN A 1 80 ? -2.676 -0.351 4.884 1.00 80.12 80 GLN A O 1
ATOM 650 N N . ALA A 1 81 ? -1.954 0.816 3.108 1.00 75.56 81 ALA A N 1
ATOM 651 C CA . ALA A 1 81 ? -1.612 2.021 3.867 1.00 75.56 81 ALA A CA 1
ATOM 652 C C . ALA A 1 81 ? -2.827 2.601 4.599 1.00 75.56 81 ALA A C 1
ATOM 654 O O . ALA A 1 81 ? -2.691 3.110 5.711 1.00 75.56 81 ALA A O 1
ATOM 655 N N . ARG A 1 82 ? -4.013 2.468 3.991 1.00 76.44 82 ARG A N 1
ATOM 656 C CA . ARG A 1 82 ? -5.290 2.898 4.563 1.00 76.44 82 ARG A CA 1
ATOM 657 C C . ARG A 1 82 ? -5.734 2.035 5.732 1.00 76.44 82 ARG A C 1
ATOM 659 O O . ARG A 1 82 ? -6.002 2.544 6.819 1.00 76.44 82 ARG A O 1
ATOM 666 N N . PHE A 1 83 ? -5.778 0.722 5.534 1.00 77.19 83 PHE A N 1
ATOM 667 C CA . PHE A 1 83 ? -6.183 -0.207 6.590 1.00 77.19 83 PHE A CA 1
ATOM 668 C C . PHE A 1 83 ? -5.201 -0.215 7.764 1.00 77.19 83 PHE A C 1
ATOM 670 O O . PHE A 1 83 ? -5.611 -0.350 8.917 1.00 77.19 83 PHE A O 1
ATOM 677 N N . GLU A 1 84 ? -3.914 -0.025 7.488 1.00 81.25 84 GLU A N 1
ATOM 678 C CA . GLU A 1 84 ? -2.857 -0.049 8.492 1.00 81.25 84 GLU A CA 1
ATOM 679 C C . GLU A 1 84 ? -2.436 1.359 8.960 1.00 81.25 84 GLU A C 1
ATOM 681 O O . GLU A 1 84 ? -1.380 1.503 9.565 1.00 81.25 84 GLU A O 1
ATOM 686 N N . GLN A 1 85 ? -3.244 2.408 8.755 1.00 75.00 85 GLN A N 1
ATOM 687 C CA . GLN A 1 85 ? -2.843 3.802 9.024 1.00 75.00 85 GLN A CA 1
ATOM 688 C C . GLN A 1 85 ? -2.278 4.059 10.434 1.00 75.00 85 GLN A C 1
ATOM 690 O O . GLN A 1 85 ? -1.364 4.864 10.597 1.00 75.00 85 GLN A O 1
ATOM 695 N N . ASN A 1 86 ? -2.780 3.340 11.443 1.00 80.00 86 ASN A N 1
ATOM 696 C CA . ASN A 1 86 ? -2.377 3.473 12.848 1.00 80.00 86 ASN A CA 1
ATOM 697 C C . ASN A 1 86 ? -1.269 2.490 13.258 1.00 80.00 86 ASN A C 1
ATOM 699 O O . ASN A 1 86 ? -0.874 2.445 14.421 1.00 80.00 86 ASN A O 1
ATOM 703 N N . LYS A 1 87 ? -0.780 1.664 12.332 1.00 83.56 87 LYS A N 1
ATOM 704 C CA . LYS A 1 87 ? 0.297 0.716 12.600 1.00 83.56 87 LYS A CA 1
ATOM 705 C C . LYS A 1 87 ? 1.594 1.480 12.819 1.00 83.56 87 LYS A C 1
ATOM 707 O O . LYS A 1 87 ? 2.019 2.241 11.953 1.00 83.56 87 LYS A O 1
ATOM 712 N N . ILE A 1 88 ? 2.236 1.234 13.956 1.00 84.81 88 ILE A N 1
ATOM 713 C CA . ILE A 1 88 ? 3.551 1.787 14.278 1.00 84.81 88 ILE A CA 1
ATOM 714 C C . ILE A 1 88 ? 4.594 1.072 13.414 1.00 84.81 88 ILE A C 1
ATOM 716 O O . ILE A 1 88 ? 4.761 -0.144 13.508 1.00 84.81 88 ILE A O 1
ATOM 720 N N . VAL A 1 89 ? 5.293 1.826 12.569 1.00 83.62 89 VAL A N 1
ATOM 721 C CA . VAL A 1 89 ? 6.373 1.326 11.700 1.00 83.62 89 VAL A CA 1
ATOM 722 C C . VAL A 1 89 ? 7.758 1.594 12.272 1.00 83.62 89 VAL A C 1
ATOM 724 O O . VAL A 1 89 ? 8.689 0.836 12.009 1.00 83.62 89 VAL A O 1
ATOM 727 N N . LYS A 1 90 ? 7.915 2.654 13.068 1.00 83.44 90 LYS A N 1
ATOM 728 C CA . LYS A 1 90 ? 9.184 2.999 13.714 1.00 83.44 90 LYS A CA 1
ATOM 729 C C . LYS A 1 90 ? 8.918 3.778 14.994 1.00 83.44 90 LYS A C 1
ATOM 731 O O . LYS A 1 90 ? 8.008 4.597 15.041 1.00 83.44 90 LYS A O 1
ATOM 736 N N . ILE A 1 91 ? 9.745 3.550 16.007 1.00 86.88 91 ILE A N 1
ATOM 737 C CA . ILE A 1 91 ? 9.791 4.381 17.209 1.00 86.88 91 ILE A CA 1
ATOM 738 C C . ILE A 1 91 ? 11.130 5.107 17.192 1.00 86.88 91 ILE A C 1
ATOM 740 O O . ILE A 1 91 ? 12.187 4.473 17.184 1.00 86.88 91 ILE A O 1
ATOM 744 N N . GLU A 1 92 ? 11.095 6.432 17.136 1.00 86.50 92 GLU A N 1
ATOM 745 C CA . GLU A 1 92 ? 12.300 7.242 17.272 1.00 86.50 92 GLU A CA 1
ATOM 746 C C . GLU A 1 92 ? 12.638 7.384 18.755 1.00 86.50 92 GLU A C 1
ATOM 748 O O . GLU A 1 92 ? 11.759 7.744 19.544 1.00 86.50 92 GLU A O 1
ATOM 753 N N . PRO A 1 93 ? 13.875 7.057 19.167 1.00 86.19 93 PRO A N 1
ATOM 754 C CA . PRO A 1 93 ? 14.254 7.122 20.566 1.00 86.19 93 PRO A CA 1
ATOM 755 C C . PRO A 1 93 ? 14.357 8.574 21.028 1.00 86.19 93 PRO A C 1
ATOM 757 O O . PRO A 1 93 ? 14.701 9.470 20.257 1.00 86.19 93 PRO A O 1
ATOM 760 N N . LYS A 1 94 ? 14.117 8.789 22.324 1.00 89.81 94 LYS A N 1
ATOM 761 C CA . LYS A 1 94 ? 14.378 10.070 22.979 1.00 89.81 94 LYS A CA 1
ATOM 762 C C . LYS A 1 94 ? 15.844 10.457 22.790 1.00 89.81 94 LYS A C 1
ATOM 764 O O . LYS A 1 94 ? 16.733 9.648 23.058 1.00 89.81 94 LYS A O 1
ATOM 769 N N . TYR A 1 95 ? 16.102 11.697 22.394 1.00 87.19 95 TYR A N 1
ATOM 770 C CA . TYR A 1 95 ? 17.464 12.214 22.295 1.00 87.19 95 TYR A CA 1
ATOM 771 C C . TYR A 1 95 ? 17.556 13.641 22.832 1.00 87.19 95 TYR A C 1
ATOM 773 O O . TYR A 1 95 ? 16.615 14.428 22.743 1.00 87.19 95 TYR A O 1
ATOM 781 N N . CYS A 1 96 ? 18.705 13.967 23.420 1.00 90.06 96 CYS A N 1
ATOM 782 C CA . CYS A 1 96 ? 18.965 15.258 24.044 1.00 90.06 96 CYS A CA 1
ATOM 783 C C . CYS A 1 96 ? 20.172 15.927 23.391 1.00 90.06 96 CYS A C 1
ATOM 785 O O . CYS A 1 96 ? 21.198 15.289 23.160 1.00 90.06 96 CYS A O 1
ATOM 787 N N . ILE A 1 97 ? 20.055 17.224 23.118 1.00 89.69 97 ILE A N 1
ATOM 788 C CA . ILE A 1 97 ? 21.136 18.061 22.606 1.00 89.69 97 ILE A CA 1
ATOM 789 C C . ILE A 1 97 ? 21.725 18.830 23.789 1.00 89.69 97 ILE A C 1
ATOM 791 O O . ILE A 1 97 ? 21.175 19.844 24.222 1.00 89.69 97 ILE A O 1
ATOM 795 N N . SER A 1 98 ? 22.862 18.353 24.301 1.00 89.25 98 SER A N 1
ATOM 796 C CA . SER A 1 98 ? 23.520 18.919 25.489 1.00 89.25 98 SER A CA 1
ATOM 797 C C . SER A 1 98 ? 23.905 20.392 25.329 1.00 89.25 98 SER A C 1
ATOM 799 O O . SER A 1 98 ? 23.882 21.136 26.298 1.00 89.25 98 SER A O 1
ATOM 801 N N . LEU A 1 99 ? 24.219 20.838 24.106 1.00 88.88 99 LEU A N 1
ATOM 802 C CA . LEU A 1 99 ? 24.659 22.213 23.834 1.00 88.88 99 LEU A CA 1
ATOM 803 C C . LEU A 1 99 ? 23.570 23.266 24.108 1.00 88.88 99 LEU A C 1
ATOM 805 O O . LEU A 1 99 ? 23.882 24.420 24.380 1.00 88.88 99 LEU A O 1
ATOM 809 N N . ILE A 1 100 ? 22.299 22.865 24.024 1.00 90.44 100 ILE A N 1
ATOM 810 C CA . ILE A 1 100 ? 21.133 23.743 24.198 1.00 90.44 100 ILE A CA 1
ATOM 811 C C . ILE A 1 100 ? 20.191 23.245 25.302 1.00 90.44 100 ILE A C 1
ATOM 813 O O . ILE A 1 100 ? 19.058 23.708 25.388 1.00 90.44 100 ILE A O 1
ATOM 817 N N . ASN A 1 101 ? 20.627 22.273 26.119 1.00 85.44 101 ASN A N 1
ATOM 818 C CA . ASN A 1 101 ? 19.833 21.645 27.186 1.00 85.44 101 ASN A CA 1
ATOM 819 C C . ASN A 1 101 ? 18.399 21.271 26.760 1.00 85.44 101 ASN A C 1
ATOM 821 O O . ASN A 1 101 ? 17.457 21.391 27.539 1.00 85.44 101 ASN A O 1
ATOM 825 N N . THR A 1 102 ? 18.224 20.838 25.510 1.00 89.75 102 THR A N 1
ATOM 826 C CA . THR A 1 102 ? 16.906 20.530 24.943 1.00 89.75 102 THR A CA 1
ATOM 827 C C . THR A 1 102 ? 16.810 19.038 24.660 1.00 89.75 102 THR A C 1
ATOM 829 O O . THR A 1 102 ? 17.728 18.458 24.081 1.00 89.75 102 THR A O 1
ATOM 832 N N . CYS A 1 103 ? 15.698 18.415 25.047 1.00 87.12 103 CYS A N 1
ATOM 833 C CA . CYS A 1 103 ? 15.417 17.005 24.789 1.00 87.12 103 CYS A CA 1
ATOM 834 C C . CYS A 1 103 ? 14.158 16.854 23.933 1.00 87.12 103 CYS A C 1
ATOM 836 O O . CYS A 1 103 ? 13.169 17.542 24.168 1.00 87.12 103 CYS A O 1
ATOM 838 N N . PHE A 1 104 ? 14.199 15.926 22.980 1.00 85.50 104 PHE A N 1
ATOM 839 C CA . PHE A 1 104 ? 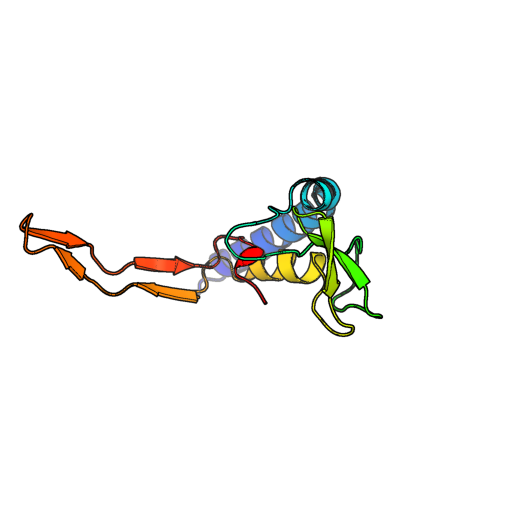13.067 15.524 22.150 1.00 85.50 104 PHE A CA 1
ATOM 840 C C . PHE A 1 104 ? 12.581 14.155 22.614 1.00 85.50 104 PHE A C 1
ATOM 842 O O . PHE A 1 104 ? 13.380 13.222 22.701 1.00 85.50 104 PHE A O 1
ATOM 849 N N . ASP A 1 105 ? 11.295 14.045 22.944 1.00 87.12 105 ASP A N 1
ATOM 850 C CA . ASP A 1 105 ? 10.697 12.789 23.393 1.00 87.12 105 ASP A CA 1
ATOM 851 C C . ASP A 1 105 ? 10.546 11.777 22.253 1.00 87.12 105 ASP A C 1
ATOM 853 O O . ASP A 1 105 ? 10.625 12.111 21.069 1.00 87.12 105 ASP A O 1
ATOM 857 N N . SER A 1 106 ? 10.354 10.512 22.630 1.00 86.06 106 SER A N 1
ATOM 858 C CA . SER A 1 106 ? 10.176 9.430 21.670 1.00 86.06 106 SER A CA 1
ATOM 859 C C . SER A 1 106 ? 8.940 9.656 20.807 1.00 86.06 106 SER A C 1
ATOM 861 O O . SER A 1 106 ? 7.870 9.978 21.328 1.00 86.06 106 SER A O 1
ATOM 863 N N . LYS A 1 107 ? 9.079 9.432 19.501 1.00 85.62 107 LYS A N 1
ATOM 864 C CA . LYS A 1 107 ? 8.000 9.625 18.531 1.00 85.62 107 LYS A CA 1
ATOM 865 C C . LYS A 1 107 ? 7.657 8.310 17.846 1.00 85.62 107 LYS A C 1
ATOM 867 O O . LYS A 1 107 ? 8.518 7.683 17.230 1.00 85.62 107 LYS A O 1
ATOM 872 N N . GLU A 1 108 ? 6.391 7.916 17.929 1.00 86.19 108 GLU A N 1
ATOM 873 C CA . GLU A 1 108 ? 5.848 6.835 17.112 1.00 86.19 108 GLU A CA 1
ATOM 874 C C . GLU A 1 108 ? 5.592 7.355 15.697 1.00 86.19 108 GLU A C 1
ATOM 876 O O . GLU A 1 108 ? 4.937 8.379 15.491 1.00 86.19 108 GLU A O 1
ATOM 881 N N . ILE A 1 109 ? 6.140 6.655 14.713 1.00 81.69 109 ILE A N 1
ATOM 882 C CA . ILE A 1 109 ? 5.870 6.883 13.301 1.00 81.69 109 ILE A CA 1
ATOM 883 C C . ILE A 1 109 ? 4.885 5.813 12.870 1.00 81.69 109 ILE A C 1
ATOM 885 O O . ILE A 1 109 ? 5.183 4.619 12.962 1.00 81.69 109 ILE A O 1
ATOM 889 N N . THR A 1 110 ? 3.723 6.245 12.395 1.00 83.56 110 THR A N 1
ATOM 890 C CA . THR A 1 110 ? 2.700 5.371 11.832 1.00 83.56 110 THR A CA 1
ATOM 891 C C . THR A 1 110 ? 2.731 5.394 10.306 1.00 83.56 110 THR A C 1
ATOM 893 O O . THR A 1 110 ? 3.493 6.152 9.691 1.00 83.56 110 THR A O 1
ATOM 896 N N . LEU A 1 111 ? 1.930 4.534 9.677 1.00 75.44 111 LEU A N 1
ATOM 897 C CA . LEU A 1 111 ? 1.768 4.556 8.227 1.00 75.44 111 LEU A CA 1
ATOM 898 C C . LEU A 1 111 ? 1.060 5.819 7.747 1.00 75.44 111 LEU A C 1
ATOM 900 O O . LEU A 1 111 ? 1.405 6.283 6.676 1.00 75.44 111 LEU A O 1
ATOM 904 N N . ASP A 1 112 ? 0.132 6.392 8.517 1.00 76.50 112 ASP A N 1
ATOM 905 C CA . ASP A 1 112 ? -0.530 7.669 8.196 1.00 76.50 112 ASP A CA 1
ATOM 906 C C . ASP A 1 112 ? -1.107 7.728 6.765 1.00 76.50 112 ASP A C 1
ATOM 908 O O . ASP A 1 112 ? -1.034 8.738 6.073 1.00 76.50 112 ASP A O 1
ATOM 912 N N . ASN A 1 113 ? -1.642 6.601 6.276 1.00 66.50 113 ASN A N 1
ATOM 913 C CA . ASN A 1 113 ? -2.107 6.439 4.892 1.00 66.50 113 ASN A CA 1
ATOM 914 C C . ASN A 1 113 ? -1.033 6.677 3.808 1.00 66.50 113 ASN A C 1
ATOM 916 O O . ASN A 1 113 ? -1.360 6.751 2.622 1.00 66.50 113 ASN A O 1
ATOM 920 N N . ASP A 1 114 ? 0.237 6.762 4.195 1.00 69.62 114 ASP A N 1
ATOM 921 C CA . ASP A 1 114 ? 1.373 7.004 3.324 1.00 69.62 114 ASP A CA 1
ATOM 922 C C . ASP A 1 114 ? 1.789 5.702 2.638 1.00 69.62 114 ASP A C 1
ATOM 924 O O . ASP A 1 114 ? 2.396 4.795 3.226 1.00 69.62 114 ASP A O 1
ATOM 928 N N . ILE A 1 115 ? 1.480 5.618 1.344 1.00 70.06 115 ILE A N 1
ATOM 929 C CA . ILE A 1 115 ? 1.826 4.449 0.545 1.00 70.06 115 ILE A CA 1
ATOM 930 C C . ILE A 1 115 ? 3.333 4.255 0.420 1.00 70.06 115 ILE A C 1
ATOM 932 O O . ILE A 1 115 ? 3.771 3.178 0.029 1.00 70.06 115 ILE A O 1
ATOM 936 N N . SER A 1 116 ? 4.144 5.275 0.693 1.00 69.94 116 SER A N 1
ATOM 937 C CA . SER A 1 116 ? 5.599 5.209 0.641 1.00 69.94 116 SER A CA 1
ATOM 938 C C . SER A 1 116 ? 6.137 4.262 1.725 1.00 69.94 116 SER A C 1
ATOM 940 O O . SER A 1 116 ? 7.087 3.518 1.477 1.00 69.94 116 SER A O 1
ATOM 942 N N . ARG A 1 117 ? 5.420 4.162 2.853 1.00 70.69 117 ARG A N 1
ATOM 943 C CA . ARG A 1 117 ? 5.788 3.395 4.051 1.00 70.69 117 ARG A CA 1
ATOM 944 C C . ARG A 1 117 ? 5.263 1.958 4.076 1.00 70.69 117 ARG A C 1
ATOM 946 O O . ARG A 1 117 ? 5.577 1.220 5.006 1.00 70.69 117 ARG A O 1
ATOM 953 N N . VAL A 1 118 ? 4.477 1.551 3.076 1.00 68.88 118 VAL A N 1
ATOM 954 C CA . VAL A 1 118 ? 3.999 0.164 2.917 1.00 68.88 118 VAL A CA 1
ATOM 955 C C . VAL A 1 118 ? 4.789 -0.588 1.852 1.00 68.88 118 VAL A C 1
ATOM 957 O O . VAL A 1 118 ? 5.069 -0.037 0.790 1.00 68.88 118 VAL A O 1
ATOM 960 N N . GLY A 1 119 ? 5.091 -1.863 2.086 1.00 59.84 119 GLY A N 1
ATOM 961 C CA . GLY A 1 119 ? 5.893 -2.687 1.174 1.00 59.84 119 GLY A CA 1
ATOM 962 C C . GLY A 1 119 ? 7.183 -3.129 1.823 1.00 59.84 119 GLY A C 1
ATOM 963 O O . GLY A 1 119 ? 8.142 -2.332 1.793 1.00 59.84 119 GLY A O 1
#

Foldseek 3Di:
DDPVVVVVVVVVLVVVVVVLLVCVVVCLVPLDLPVVLNQDQRQVDSDDQWAQAWDWDAHPVRDTDIDGGGDGHSSNLLSVLVVFQAPFPDKAPKDADPVVRDIDHIDTDGSNSRSSSGD

Radius of gyration: 18.28 Å; chains: 1; bounding box: 46×35×44 Å

Sequence (119 aa):
MNPKELISQIKDYADIADASYAMLQYVWENIEQDEKNNIYKADKLTFGDKLKQDIVMKNSKRENIVKPKNTNTAYACAIQARFEQNKIVKIEPKYCISLINTCFDSKEITLDNDISRVG

Organism: Campylobacter coli (NCBI:txid195)

Secondary structure (DSSP, 8-state):
--HHHHHHHHHHHHHHHHHHHHHHHHHHHHS--BTTTTB----S-SS-SB-SS-EEEE-TT--EEEE-TTSBPHHHHHHHHHHTTT-EEEEEPPEEEGGGTEEE--EEEE-TT-GGG--

pLDDT: mean 73.97, std 13.03, range [42.62, 92.38]